Protein AF-A0A2W5G4U4-F1 (afdb_monomer_lite)

Foldseek 3Di:
DDPPVCVVCVVVVVVVVVVVVLVVCCVPPVVVVVVVVVVVVVVVVVVLVPVLVVVLVVLVVVVVPDPDPVVVVVVVVVVVVVVVVVVVVVVVVVVVVCVVPVDPDPPCVVVVVVVCCVVCVPPVVVVCLQQDDPDPVCLSPPVSVSNSND

Secondary structure (DSSP, 8-state):
--HHHHHHHHHHHHHHHHHHHHHHHHHH-HHHHHHHHHHHHHHHHHHHHHHHHHHHHHHHHHHHT---HHHHHHHHHHHHHHHHHHHHHHHHHHHHHHHHS-PPPPTTHHHHHHHHHHHS--HHHHHHHHH--SSGGGGGSGGGHHHHH-

pLDDT: mean 84.07, std 10.35, range [47.0, 96.69]

Structure (mmCIF, N/CA/C/O backbone):
data_AF-A0A2W5G4U4-F1
#
_entry.id   AF-A0A2W5G4U4-F1
#
loop_
_atom_site.group_PDB
_atom_site.id
_atom_site.type_symbol
_atom_site.label_atom_id
_atom_site.label_alt_id
_atom_site.label_comp_id
_atom_site.label_asym_id
_atom_site.label_entity_id
_atom_site.label_seq_id
_atom_site.pdbx_PDB_ins_code
_atom_site.Cartn_x
_atom_site.Cartn_y
_atom_site.Cartn_z
_atom_site.occupancy
_atom_site.B_iso_or_equiv
_atom_site.auth_seq_id
_atom_site.auth_comp_id
_atom_site.auth_asym_id
_atom_site.auth_atom_id
_atom_site.pdbx_PDB_model_num
ATOM 1 N N . MET A 1 1 ? 26.659 -25.559 7.942 1.00 47.00 1 MET A N 1
ATOM 2 C CA . MET A 1 1 ? 26.722 -24.117 8.266 1.00 47.00 1 MET A CA 1
ATOM 3 C C . MET A 1 1 ? 25.594 -23.406 7.508 1.00 47.00 1 MET A C 1
ATOM 5 O O . MET A 1 1 ? 25.577 -23.472 6.291 1.00 47.00 1 MET A O 1
ATOM 9 N N . ASN A 1 2 ? 24.611 -22.843 8.226 1.00 53.06 2 ASN A N 1
ATOM 10 C CA . ASN A 1 2 ? 23.598 -21.857 7.78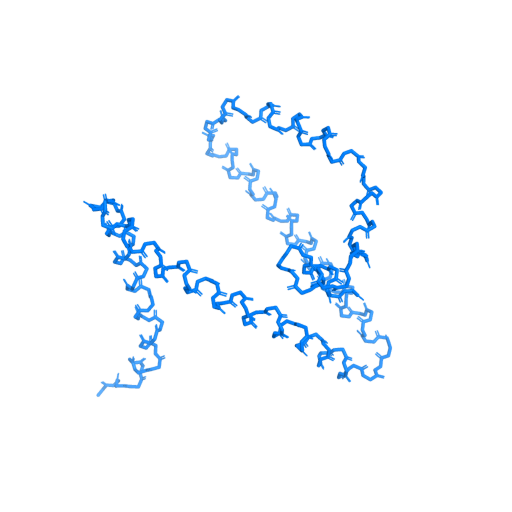6 1.00 53.06 2 ASN A CA 1
ATOM 11 C C . ASN A 1 2 ? 22.620 -22.135 6.612 1.00 53.06 2 ASN A C 1
ATOM 13 O O . ASN A 1 2 ? 22.330 -21.232 5.835 1.00 53.06 2 ASN A O 1
ATOM 17 N N . SER A 1 3 ? 21.958 -23.297 6.543 1.00 59.66 3 SER A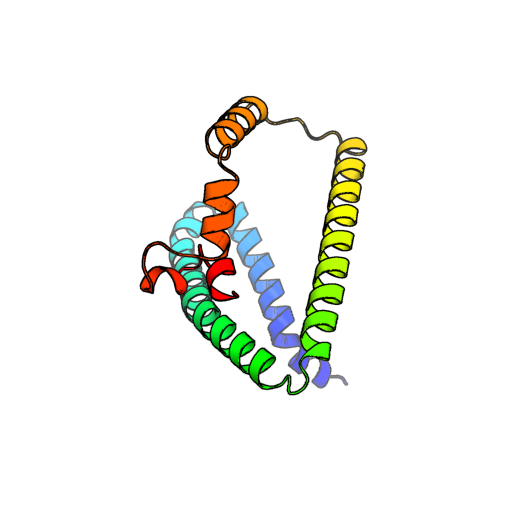 N 1
ATOM 18 C CA . SER A 1 3 ? 20.799 -23.479 5.633 1.00 59.66 3 SER A CA 1
ATOM 19 C C . SER A 1 3 ? 19.473 -22.875 6.147 1.00 59.66 3 SER A C 1
ATOM 21 O O . SER A 1 3 ? 18.465 -22.936 5.446 1.00 59.66 3 SER A O 1
ATOM 23 N N . SER A 1 4 ? 19.449 -22.319 7.366 1.00 63.22 4 SER A N 1
ATOM 24 C CA . SER A 1 4 ? 18.245 -21.733 7.989 1.00 63.22 4 SER A CA 1
ATOM 25 C C . SER A 1 4 ? 17.957 -20.308 7.493 1.00 63.22 4 SER A C 1
ATOM 27 O O . SER A 1 4 ? 16.834 -20.004 7.094 1.00 63.22 4 SER A O 1
ATOM 29 N N . PHE A 1 5 ? 18.991 -19.459 7.409 1.00 67.75 5 PHE A N 1
ATOM 30 C CA . PH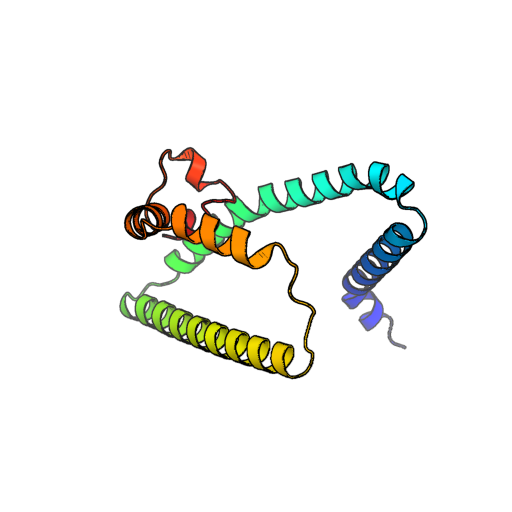E A 1 5 ? 18.862 -18.076 6.933 1.00 67.75 5 PHE A CA 1
ATOM 31 C C . PHE A 1 5 ? 18.353 -18.008 5.491 1.00 67.75 5 PHE A C 1
ATOM 33 O O . PHE A 1 5 ? 17.442 -17.247 5.182 1.00 67.75 5 PHE A O 1
ATOM 40 N N . TRP A 1 6 ? 18.889 -18.852 4.610 1.00 68.56 6 TRP A N 1
ATOM 41 C CA . TRP A 1 6 ? 18.523 -18.819 3.196 1.00 68.56 6 TRP A CA 1
ATOM 42 C C . TRP A 1 6 ? 17.075 -19.247 2.938 1.00 68.56 6 TRP A C 1
ATOM 44 O O . TRP A 1 6 ? 16.439 -18.704 2.046 1.00 68.56 6 TRP A O 1
ATOM 54 N N . LYS A 1 7 ? 16.516 -20.158 3.747 1.00 72.12 7 LYS A N 1
ATOM 55 C CA . LYS A 1 7 ? 15.115 -20.590 3.616 1.00 72.12 7 LYS A CA 1
ATOM 56 C C . LYS A 1 7 ? 14.119 -19.544 4.118 1.00 72.12 7 LYS A C 1
ATOM 58 O O . LYS A 1 7 ? 13.070 -19.388 3.508 1.00 72.12 7 LYS A O 1
ATOM 63 N N . ASN A 1 8 ? 14.447 -18.821 5.192 1.00 78.88 8 ASN A N 1
ATOM 64 C CA . ASN A 1 8 ? 13.551 -17.812 5.766 1.00 78.88 8 ASN A CA 1
ATOM 65 C C . ASN A 1 8 ? 13.428 -16.576 4.852 1.00 78.88 8 ASN A C 1
ATOM 67 O O . ASN A 1 8 ? 12.329 -16.117 4.558 1.00 78.88 8 ASN A O 1
ATOM 71 N N . TYR A 1 9 ? 14.550 -16.107 4.298 1.00 84.50 9 TYR A N 1
ATOM 72 C CA . TYR A 1 9 ? 14.576 -14.922 3.431 1.00 84.50 9 TYR A CA 1
ATOM 73 C C . TYR A 1 9 ? 14.420 -15.227 1.936 1.00 84.50 9 TYR A C 1
ATOM 75 O O . TYR A 1 9 ? 14.399 -14.293 1.135 1.00 84.50 9 TYR A O 1
ATOM 83 N N . SER A 1 10 ? 14.287 -16.503 1.548 1.00 84.50 10 SER A N 1
ATOM 84 C CA . SER A 1 10 ? 14.221 -16.925 0.140 1.00 84.50 10 SER A CA 1
ATOM 85 C C . SER A 1 10 ? 13.159 -16.152 -0.644 1.00 84.50 10 SER A C 1
ATOM 87 O O . SER A 1 10 ? 13.451 -15.629 -1.716 1.00 84.50 10 SER A O 1
ATOM 89 N N . ASN A 1 11 ? 11.965 -15.985 -0.070 1.00 88.50 11 ASN A N 1
ATOM 90 C CA . ASN A 1 11 ? 10.853 -15.294 -0.728 1.00 88.50 11 ASN A CA 1
ATOM 91 C C . ASN A 1 11 ? 11.147 -13.806 -0.977 1.00 88.50 11 ASN A C 1
ATOM 93 O O . ASN A 1 11 ? 10.862 -13.293 -2.055 1.00 88.50 11 ASN A O 1
ATOM 97 N N . ILE A 1 12 ? 11.749 -13.119 -0.001 1.00 91.50 12 ILE A N 1
ATOM 98 C CA . ILE A 1 12 ? 12.093 -11.694 -0.116 1.00 91.50 12 ILE A CA 1
ATOM 99 C C . ILE A 1 12 ? 13.209 -11.506 -1.148 1.00 91.50 12 ILE A C 1
ATOM 101 O O . ILE A 1 12 ? 13.131 -10.608 -1.983 1.00 91.50 12 ILE A O 1
ATOM 105 N N . ILE A 1 13 ? 14.222 -12.380 -1.129 1.00 90.75 13 ILE A N 1
ATOM 106 C CA . ILE A 1 13 ? 15.326 -12.348 -2.097 1.00 90.75 13 ILE A CA 1
ATOM 107 C C . ILE A 1 13 ? 14.814 -12.587 -3.525 1.00 90.75 13 ILE A C 1
ATOM 109 O O . ILE A 1 13 ? 15.221 -11.878 -4.443 1.00 90.75 13 ILE A O 1
ATOM 113 N N . LEU A 1 14 ? 13.891 -13.538 -3.709 1.00 91.56 14 LEU A N 1
ATOM 114 C CA . LEU A 1 14 ? 13.280 -13.842 -5.005 1.00 91.56 14 LEU A CA 1
ATOM 115 C C . LEU A 1 14 ? 12.443 -12.671 -5.521 1.00 91.56 14 LEU A C 1
ATOM 117 O O . LEU A 1 14 ? 12.527 -12.342 -6.701 1.00 91.56 14 LEU A O 1
ATOM 121 N N . LEU A 1 15 ? 11.683 -12.014 -4.641 1.00 93.38 15 LEU A N 1
ATOM 122 C CA . LEU A 1 15 ? 10.910 -10.823 -4.987 1.00 93.38 15 LEU A CA 1
ATOM 123 C C . LEU A 1 15 ? 11.834 -9.695 -5.449 1.00 93.38 15 LEU A C 1
ATOM 125 O O . LEU A 1 15 ? 11.603 -9.102 -6.501 1.00 93.38 15 LEU A O 1
ATOM 129 N N . LEU A 1 16 ? 12.910 -9.431 -4.705 1.00 94.19 16 LEU A N 1
ATOM 130 C CA . LEU A 1 16 ? 13.855 -8.369 -5.039 1.00 94.19 16 LEU A CA 1
ATOM 131 C C . LEU A 1 16 ? 14.568 -8.637 -6.373 1.00 94.19 16 LEU A C 1
ATOM 133 O O . LEU A 1 16 ? 14.703 -7.734 -7.196 1.00 94.19 16 LEU A O 1
ATOM 137 N N . ILE A 1 17 ? 14.956 -9.892 -6.616 1.00 94.56 17 ILE A N 1
ATOM 138 C CA . ILE A 1 17 ? 15.503 -10.344 -7.901 1.00 94.56 17 ILE A CA 1
ATOM 139 C C . ILE A 1 17 ? 14.477 -10.172 -9.026 1.00 94.56 17 ILE A C 1
ATOM 141 O O . ILE A 1 17 ? 14.834 -9.693 -10.100 1.00 94.56 17 ILE A O 1
ATOM 145 N N . GLY A 1 18 ? 13.205 -10.497 -8.784 1.00 91.94 18 GLY A N 1
ATOM 146 C CA . GLY A 1 18 ? 12.120 -10.297 -9.745 1.00 91.94 18 GLY A CA 1
ATOM 147 C C . GLY A 1 18 ? 11.923 -8.827 -10.120 1.00 91.94 18 GLY A C 1
ATOM 148 O O . GLY A 1 18 ? 11.832 -8.513 -11.304 1.00 91.94 18 GLY A O 1
ATOM 149 N N . ILE A 1 19 ? 11.938 -7.918 -9.137 1.00 94.31 19 ILE A N 1
ATOM 150 C CA . ILE A 1 19 ? 11.882 -6.464 -9.379 1.00 94.31 19 ILE A CA 1
ATOM 151 C C . ILE A 1 19 ? 13.087 -6.016 -10.206 1.00 94.31 19 ILE A C 1
ATOM 153 O O . ILE A 1 19 ? 12.934 -5.264 -11.168 1.00 94.31 19 ILE A O 1
ATOM 157 N N . PHE A 1 20 ? 14.284 -6.484 -9.851 1.00 95.38 20 PHE A N 1
ATOM 158 C CA . PHE A 1 20 ? 15.511 -6.094 -10.535 1.00 95.38 20 PHE A CA 1
ATOM 159 C C . PHE A 1 20 ? 15.522 -6.551 -11.998 1.00 95.38 20 PHE A C 1
ATOM 161 O O . PHE A 1 20 ? 15.767 -5.747 -12.894 1.00 95.38 20 PHE A O 1
ATOM 168 N N . ILE A 1 21 ? 15.185 -7.818 -12.251 1.00 93.31 21 ILE A N 1
ATOM 169 C CA . ILE A 1 21 ? 15.090 -8.378 -13.605 1.00 93.31 21 ILE A CA 1
ATOM 170 C C . ILE A 1 21 ? 13.976 -7.687 -14.395 1.00 93.31 21 ILE A C 1
ATOM 172 O O . ILE A 1 21 ? 14.202 -7.308 -15.541 1.00 93.31 21 ILE A O 1
ATOM 176 N N . GLY A 1 22 ? 12.800 -7.474 -13.796 1.00 90.44 22 GLY A N 1
ATOM 177 C CA . GLY A 1 22 ? 11.684 -6.779 -14.445 1.00 90.44 22 GLY A CA 1
ATOM 178 C C . GLY A 1 22 ? 12.044 -5.350 -14.859 1.00 90.44 22 GLY A C 1
ATOM 179 O O . GLY A 1 22 ? 11.740 -4.941 -15.977 1.00 90.44 22 GLY A O 1
ATOM 180 N N . SER A 1 23 ? 12.763 -4.623 -14.001 1.00 91.69 23 SER A N 1
ATOM 181 C CA . SER A 1 23 ? 13.289 -3.288 -14.310 1.00 91.69 23 SER A CA 1
ATOM 182 C C . SER A 1 23 ? 14.308 -3.321 -15.455 1.00 91.69 23 SER A C 1
ATOM 184 O O . SER A 1 23 ? 14.220 -2.528 -16.392 1.00 91.69 23 SER A O 1
ATOM 186 N N . LEU A 1 24 ? 15.229 -4.292 -15.440 1.00 93.12 24 LEU A N 1
ATOM 187 C CA . LEU A 1 24 ? 16.244 -4.456 -16.482 1.00 93.12 24 LEU A CA 1
ATOM 188 C C . LEU A 1 24 ? 15.605 -4.763 -17.848 1.00 93.12 24 LEU A C 1
ATOM 190 O O . LEU A 1 24 ? 15.929 -4.121 -18.845 1.00 93.12 24 LEU A O 1
ATOM 194 N N . VAL A 1 25 ? 14.644 -5.690 -17.889 1.00 90.44 25 VAL A N 1
ATOM 195 C CA . VAL A 1 25 ? 13.865 -6.010 -19.099 1.00 90.44 25 VAL A CA 1
ATOM 196 C C . VAL A 1 25 ? 13.098 -4.781 -19.595 1.00 90.44 25 VAL A C 1
ATOM 198 O O . VAL A 1 25 ? 13.060 -4.541 -20.800 1.00 90.44 25 VAL A O 1
ATOM 201 N N . GLY A 1 26 ? 12.564 -3.967 -18.678 1.00 89.81 26 GLY A N 1
ATOM 202 C CA . GLY A 1 26 ? 11.894 -2.708 -18.998 1.00 89.81 26 GLY A CA 1
ATOM 203 C C . GLY A 1 26 ? 12.754 -1.716 -19.782 1.00 89.81 26 GLY A C 1
ATOM 204 O O . GLY A 1 26 ? 12.242 -1.021 -20.656 1.00 89.81 26 GLY A O 1
ATOM 205 N N . ILE A 1 27 ? 14.059 -1.678 -19.502 1.00 90.81 27 ILE A N 1
ATOM 206 C CA . ILE A 1 27 ? 15.013 -0.770 -20.154 1.00 90.81 27 ILE A CA 1
ATOM 207 C C . ILE A 1 27 ? 15.502 -1.336 -21.492 1.00 90.81 27 ILE A C 1
ATOM 209 O O . ILE A 1 27 ? 15.570 -0.607 -22.478 1.00 90.81 27 ILE A O 1
ATOM 213 N N . PHE A 1 28 ? 15.865 -2.621 -21.536 1.00 89.56 28 PHE A N 1
ATOM 214 C CA . PHE A 1 28 ? 16.521 -3.209 -22.712 1.00 89.56 28 PHE A CA 1
ATOM 215 C C . PHE A 1 28 ? 15.553 -3.738 -23.780 1.00 89.56 28 PHE A C 1
ATOM 217 O O . PHE A 1 28 ? 15.954 -3.864 -24.934 1.00 89.56 28 PHE A O 1
ATOM 224 N N . ALA A 1 29 ? 14.306 -4.059 -23.425 1.00 86.62 29 ALA A N 1
ATOM 225 C CA . ALA A 1 29 ? 13.329 -4.654 -24.340 1.00 86.62 29 ALA A CA 1
ATOM 226 C C . ALA A 1 29 ? 11.903 -4.111 -24.099 1.00 86.62 29 ALA A C 1
ATOM 228 O O . ALA A 1 29 ? 11.024 -4.861 -23.661 1.00 86.62 29 ALA A O 1
ATOM 229 N N . PRO A 1 30 ? 11.636 -2.825 -24.404 1.00 83.56 30 PRO A N 1
ATOM 230 C CA . PRO A 1 30 ? 10.341 -2.189 -24.145 1.00 83.56 30 PRO A CA 1
ATOM 231 C C . PRO A 1 30 ? 9.174 -2.860 -24.888 1.00 83.56 30 PRO A C 1
ATOM 233 O O . PRO A 1 30 ? 8.081 -2.965 -24.336 1.00 83.56 30 PRO A O 1
ATOM 236 N N . ASP A 1 31 ? 9.404 -3.402 -26.086 1.00 86.31 31 ASP A N 1
ATOM 237 C CA . ASP A 1 31 ? 8.367 -4.109 -26.852 1.00 86.31 31 ASP A CA 1
ATOM 238 C C . ASP A 1 31 ? 7.904 -5.398 -26.153 1.00 86.31 31 ASP A C 1
ATOM 240 O O . ASP A 1 31 ? 6.733 -5.774 -26.217 1.00 86.31 31 ASP A O 1
ATOM 244 N N . PHE A 1 32 ? 8.806 -6.065 -25.423 1.00 83.62 32 PHE A N 1
ATOM 245 C CA . PHE A 1 32 ? 8.471 -7.256 -24.641 1.00 83.62 32 PHE A CA 1
ATOM 246 C C . PHE A 1 32 ? 7.631 -6.907 -23.402 1.00 83.62 32 PHE A C 1
ATOM 248 O O . PHE A 1 32 ? 6.793 -7.699 -22.967 1.00 83.62 32 PHE A O 1
ATOM 255 N N . VAL A 1 33 ? 7.786 -5.691 -22.866 1.00 85.06 33 VAL A N 1
ATOM 256 C CA . VAL A 1 33 ? 7.005 -5.195 -21.722 1.00 85.06 33 VAL A CA 1
ATOM 257 C C . VAL A 1 33 ? 5.526 -5.104 -22.065 1.00 85.06 33 VA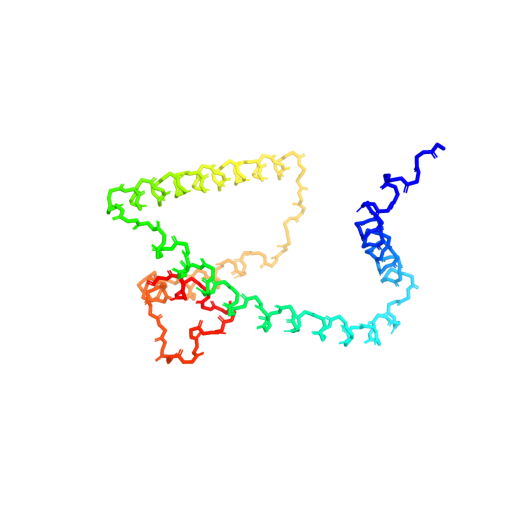L A C 1
ATOM 259 O O . VAL A 1 33 ? 4.695 -5.392 -21.210 1.00 85.06 33 VAL A O 1
ATOM 262 N N . THR A 1 34 ? 5.158 -4.760 -23.301 1.00 86.38 34 THR A N 1
ATOM 263 C CA . THR A 1 34 ? 3.744 -4.683 -23.700 1.00 86.38 34 THR A CA 1
ATOM 264 C C . THR A 1 34 ? 3.042 -6.037 -23.580 1.00 86.38 34 THR A C 1
ATOM 266 O O . THR A 1 34 ? 1.895 -6.091 -23.138 1.00 86.38 34 THR A O 1
ATOM 269 N N . TYR A 1 35 ? 3.745 -7.133 -23.878 1.00 88.31 35 TYR A N 1
ATOM 270 C CA . TYR A 1 35 ? 3.232 -8.495 -23.696 1.00 88.31 35 TYR A CA 1
ATOM 271 C C . TYR A 1 35 ? 3.228 -8.943 -22.231 1.00 88.31 35 TYR A C 1
ATOM 273 O O . TYR A 1 35 ? 2.390 -9.753 -21.838 1.00 88.31 35 TYR A O 1
ATOM 281 N N . LEU A 1 36 ? 4.132 -8.405 -21.409 1.00 88.12 36 LEU A N 1
ATOM 282 C CA . LEU A 1 36 ? 4.221 -8.701 -19.976 1.00 88.12 36 LEU A CA 1
ATOM 283 C C . LEU A 1 36 ? 3.300 -7.817 -19.115 1.00 88.12 36 LEU A C 1
ATOM 285 O O . LEU A 1 36 ? 2.962 -8.159 -17.987 1.00 88.12 36 LEU A O 1
ATOM 289 N N . LYS A 1 37 ? 2.837 -6.684 -19.637 1.00 88.69 37 LYS A N 1
ATOM 290 C CA . LYS A 1 37 ? 1.884 -5.806 -18.959 1.00 88.69 37 LYS A CA 1
ATOM 291 C C . LYS A 1 37 ? 0.595 -6.523 -18.518 1.00 88.69 37 LYS A C 1
ATOM 293 O O . LYS A 1 37 ? 0.257 -6.385 -17.344 1.00 88.69 37 LYS A O 1
ATOM 298 N N . PRO A 1 38 ? -0.101 -7.324 -19.356 1.00 92.38 38 PRO A N 1
ATOM 299 C CA . PRO A 1 38 ? -1.343 -7.976 -18.937 1.00 92.38 38 PRO A CA 1
ATOM 300 C C . PRO A 1 38 ? -1.173 -8.910 -17.732 1.00 92.38 38 PRO A C 1
ATOM 302 O O . PRO A 1 38 ? -2.083 -8.990 -16.911 1.00 92.38 38 PRO A O 1
ATOM 305 N N . ILE A 1 39 ? -0.023 -9.579 -17.564 1.00 94.06 39 ILE A N 1
ATOM 306 C CA . ILE A 1 39 ? 0.209 -10.406 -16.366 1.00 94.06 39 ILE A CA 1
ATOM 307 C C . ILE A 1 39 ? 0.365 -9.539 -15.107 1.00 94.06 39 ILE A C 1
ATOM 309 O O . ILE A 1 39 ? -0.161 -9.889 -14.049 1.00 94.06 39 ILE A O 1
ATOM 313 N N . GLY A 1 40 ? 1.006 -8.374 -15.233 1.00 92.12 40 GLY A N 1
ATOM 314 C CA . GLY A 1 40 ? 1.079 -7.377 -14.163 1.00 92.12 40 GLY A CA 1
ATOM 315 C C . GLY A 1 40 ? -0.291 -6.796 -13.814 1.00 92.12 40 GLY A C 1
ATOM 316 O O . GLY A 1 40 ? -0.645 -6.721 -12.639 1.00 92.12 40 GLY A O 1
ATOM 317 N N . ASP A 1 41 ? -1.097 -6.461 -14.822 1.00 94.56 41 ASP A N 1
ATOM 318 C CA . ASP A 1 41 ? -2.445 -5.921 -14.629 1.00 94.56 41 ASP A CA 1
ATOM 319 C C . ASP A 1 41 ? -3.364 -6.940 -13.932 1.00 94.56 41 ASP A C 1
ATOM 321 O O . ASP A 1 41 ? -4.103 -6.581 -13.014 1.00 94.56 41 ASP A O 1
ATOM 325 N N . ILE A 1 42 ? -3.287 -8.228 -14.298 1.00 96.00 42 ILE A N 1
ATOM 326 C CA . ILE A 1 42 ? -4.009 -9.307 -13.601 1.00 96.00 42 ILE A CA 1
ATOM 327 C C . ILE A 1 42 ? -3.563 -9.391 -12.140 1.00 96.00 42 ILE A C 1
ATOM 329 O O . ILE A 1 42 ? -4.411 -9.429 -11.249 1.00 96.00 42 ILE A O 1
ATOM 333 N N . PHE A 1 43 ? -2.253 -9.383 -11.878 1.00 94.44 43 PHE A N 1
ATOM 334 C CA . PHE A 1 43 ? -1.721 -9.427 -10.517 1.00 94.44 43 PHE A CA 1
ATOM 335 C C . PHE A 1 43 ? -2.227 -8.255 -9.665 1.00 94.44 43 PHE A C 1
ATOM 337 O O . PHE A 1 43 ? -2.735 -8.473 -8.564 1.00 94.44 43 PHE A O 1
ATOM 344 N N . LEU A 1 44 ? -2.162 -7.024 -10.184 1.00 93.12 44 LEU A N 1
ATOM 345 C CA . LEU A 1 44 ? -2.671 -5.847 -9.477 1.00 93.12 44 LEU A CA 1
ATOM 346 C C . LEU A 1 44 ? -4.183 -5.924 -9.256 1.00 93.12 44 LEU A C 1
ATOM 348 O O . LEU A 1 44 ? -4.659 -5.621 -8.165 1.00 93.12 44 LEU A O 1
ATOM 352 N N . ASN A 1 45 ? -4.952 -6.379 -10.244 1.00 92.81 45 ASN A N 1
ATOM 353 C CA . ASN A 1 45 ? -6.394 -6.543 -10.082 1.00 92.81 45 ASN A CA 1
ATOM 354 C C . ASN A 1 45 ? -6.742 -7.580 -9.005 1.00 92.81 45 ASN A C 1
ATOM 356 O O . ASN A 1 45 ? -7.628 -7.323 -8.193 1.00 92.81 45 ASN A O 1
ATOM 360 N N . LEU A 1 46 ? -6.020 -8.702 -8.933 1.00 94.88 46 LEU A N 1
ATOM 361 C CA . LEU A 1 46 ? -6.200 -9.710 -7.881 1.00 94.88 46 LEU A CA 1
ATOM 362 C C . LEU A 1 46 ? -5.832 -9.175 -6.491 1.00 94.88 46 LEU A C 1
ATOM 364 O O . LEU A 1 46 ? -6.569 -9.407 -5.527 1.00 94.88 46 LEU A O 1
ATOM 368 N N . LEU A 1 47 ? -4.733 -8.416 -6.392 1.00 92.88 47 LEU A N 1
ATOM 369 C CA . LEU A 1 47 ? -4.336 -7.709 -5.171 1.00 92.88 47 LEU A CA 1
ATOM 370 C C . LEU A 1 47 ? -5.504 -6.836 -4.692 1.00 92.88 47 LEU A C 1
ATOM 372 O O . LEU A 1 47 ? -5.958 -6.933 -3.553 1.00 92.88 47 LEU A O 1
ATOM 376 N N . PHE A 1 48 ? -6.040 -6.021 -5.592 1.00 88.31 48 PHE A N 1
ATOM 377 C CA . PHE A 1 48 ? -7.094 -5.075 -5.277 1.00 88.31 48 PHE A CA 1
ATOM 378 C C . PHE A 1 48 ? -8.427 -5.721 -4.896 1.00 88.31 48 PHE A C 1
ATOM 380 O O . PHE A 1 48 ? -9.077 -5.237 -3.973 1.00 88.31 48 PHE A O 1
ATOM 387 N N . VAL A 1 49 ? -8.824 -6.812 -5.555 1.00 91.06 49 VAL A N 1
ATOM 388 C CA . VAL A 1 49 ? -10.018 -7.588 -5.174 1.00 91.06 49 VAL A CA 1
ATOM 389 C C . VAL A 1 49 ? -9.875 -8.161 -3.761 1.00 91.06 49 VAL A C 1
ATOM 391 O O . VAL A 1 49 ? -10.859 -8.255 -3.035 1.00 91.06 49 VAL A O 1
ATOM 394 N N . THR A 1 50 ? -8.651 -8.497 -3.347 1.00 92.06 50 THR A N 1
ATOM 395 C CA . THR A 1 50 ? -8.372 -9.062 -2.019 1.00 92.06 50 THR A CA 1
ATOM 396 C C . THR A 1 50 ? -8.273 -7.990 -0.932 1.00 92.06 50 THR A C 1
ATOM 398 O O . THR A 1 50 ? -8.754 -8.192 0.181 1.00 92.06 50 THR A O 1
ATOM 401 N N . VAL A 1 51 ? -7.660 -6.840 -1.231 1.00 90.88 51 VAL A N 1
ATOM 402 C CA . VAL A 1 51 ? -7.404 -5.788 -0.233 1.00 90.88 51 VAL A CA 1
ATOM 403 C C . VAL A 1 51 ? -8.684 -5.154 0.283 1.00 90.88 51 VAL A C 1
ATOM 405 O O . VAL A 1 51 ? -8.787 -4.936 1.484 1.00 90.88 51 VAL A O 1
ATOM 408 N N . ILE A 1 52 ? -9.663 -4.876 -0.580 1.00 86.94 52 ILE A N 1
ATOM 409 C CA . ILE A 1 52 ? -10.850 -4.112 -0.167 1.00 86.94 52 ILE A CA 1
ATOM 410 C C . ILE A 1 52 ? -11.661 -4.861 0.912 1.00 86.94 52 ILE A C 1
ATOM 412 O O . ILE A 1 52 ? -11.899 -4.275 1.971 1.00 86.94 52 ILE A O 1
ATOM 416 N N . PRO A 1 53 ? -12.028 -6.152 0.738 1.00 88.19 53 PRO A N 1
ATOM 417 C CA . PRO A 1 53 ? -12.708 -6.903 1.795 1.00 88.19 53 PRO A CA 1
ATOM 418 C C . PRO A 1 53 ? -11.826 -7.105 3.030 1.00 88.19 53 PRO A C 1
ATOM 420 O O . PRO A 1 53 ? -12.312 -7.008 4.153 1.00 88.19 53 PRO A O 1
ATOM 423 N N . LEU A 1 54 ? -10.525 -7.359 2.835 1.00 92.38 54 LEU A N 1
ATOM 424 C CA . LEU A 1 54 ? -9.582 -7.566 3.935 1.00 92.38 54 LEU A CA 1
ATOM 425 C C . LEU A 1 54 ? -9.498 -6.339 4.845 1.00 92.38 54 LEU A C 1
ATOM 427 O O . LEU A 1 54 ? -9.518 -6.493 6.063 1.00 92.38 54 LEU A O 1
ATOM 431 N N . VAL A 1 55 ? -9.447 -5.136 4.270 1.00 90.25 55 VAL A N 1
ATOM 432 C CA . VAL A 1 55 ? -9.434 -3.874 5.020 1.00 90.25 55 VAL A CA 1
ATOM 433 C C . VAL A 1 55 ? -10.725 -3.721 5.822 1.00 90.25 55 VAL A C 1
ATOM 435 O O . VAL A 1 55 ? -10.648 -3.508 7.029 1.00 90.25 55 VAL A O 1
ATOM 438 N N . PHE A 1 56 ? -11.891 -3.925 5.199 1.00 88.75 56 PHE A N 1
ATOM 439 C CA . PHE A 1 56 ? -13.185 -3.864 5.889 1.00 88.75 56 PHE A CA 1
ATOM 440 C C . PHE A 1 56 ? -13.242 -4.810 7.100 1.00 88.75 56 PHE A C 1
ATOM 442 O O . PHE A 1 56 ? -13.500 -4.371 8.222 1.00 88.75 56 PHE A O 1
ATOM 449 N N . PHE A 1 57 ? -12.933 -6.097 6.908 1.00 91.38 57 PHE A N 1
ATOM 450 C CA . PHE A 1 57 ? -12.950 -7.072 8.004 1.00 91.38 57 PHE A CA 1
ATOM 451 C C . PHE A 1 57 ? -11.903 -6.769 9.080 1.00 91.38 57 PHE A C 1
ATOM 453 O O . PHE A 1 57 ? -12.191 -6.933 10.266 1.00 91.38 57 PHE A O 1
ATOM 460 N N . ALA A 1 58 ? -10.711 -6.301 8.698 1.00 91.25 58 ALA A N 1
ATOM 461 C CA . ALA A 1 58 ? -9.667 -5.927 9.647 1.00 91.25 58 ALA A CA 1
ATOM 462 C C . ALA A 1 58 ? -10.112 -4.774 10.556 1.00 91.25 58 ALA A C 1
ATOM 464 O O . ALA A 1 58 ? -9.870 -4.824 11.760 1.00 91.25 58 ALA A O 1
ATOM 465 N N . ILE A 1 59 ? -10.801 -3.770 10.011 1.00 88.75 59 ILE A N 1
ATOM 466 C CA . ILE A 1 59 ? -11.300 -2.623 10.781 1.00 88.75 59 ILE A CA 1
ATOM 467 C C . ILE A 1 59 ? -12.447 -3.037 11.691 1.00 88.75 59 ILE A C 1
ATOM 469 O O . ILE A 1 59 ? -12.403 -2.733 12.879 1.00 88.75 59 ILE A O 1
ATOM 473 N N . VAL A 1 60 ? -1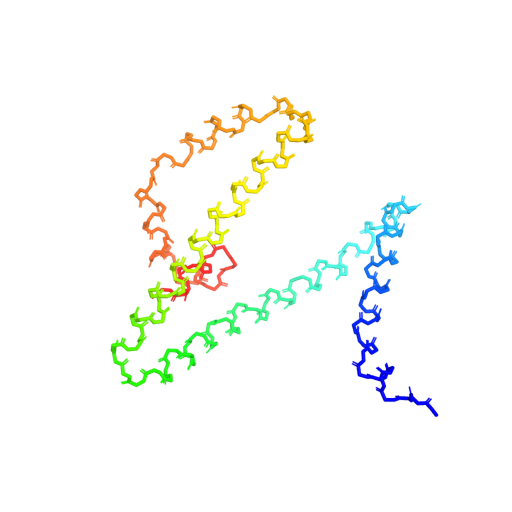3.436 -3.775 11.173 1.00 89.38 60 VAL A N 1
ATOM 474 C CA . VAL A 1 60 ? -14.546 -4.293 11.991 1.00 89.38 60 VAL A CA 1
ATOM 475 C C . VAL A 1 60 ? -14.000 -5.133 13.146 1.00 89.38 60 VAL A C 1
ATOM 477 O O . VAL A 1 60 ? -14.410 -4.942 14.288 1.00 89.38 60 VAL A O 1
ATOM 480 N N . SER A 1 61 ? -13.021 -6.004 12.881 1.00 89.81 61 SER A N 1
ATOM 481 C CA . SER A 1 61 ? -12.346 -6.789 13.919 1.00 89.81 61 SER A CA 1
ATOM 482 C C . SER A 1 61 ? -11.571 -5.918 14.908 1.00 89.81 61 SER A C 1
ATOM 484 O O . SER A 1 61 ? -11.586 -6.208 16.103 1.00 89.81 61 SER A O 1
ATOM 486 N N . ALA A 1 62 ? -10.884 -4.874 14.440 1.00 87.00 62 ALA A N 1
ATOM 487 C CA . ALA A 1 62 ? -10.121 -3.971 15.296 1.00 87.00 62 ALA A CA 1
ATOM 488 C C . ALA A 1 62 ? -11.036 -3.151 16.215 1.00 87.00 62 ALA A C 1
ATOM 490 O O . ALA A 1 62 ? -10.754 -3.031 17.403 1.00 87.00 62 ALA A O 1
ATOM 491 N N . ILE A 1 63 ? -12.148 -2.632 15.688 1.00 84.94 63 ILE A N 1
ATOM 492 C CA . ILE A 1 63 ? -13.132 -1.852 16.448 1.00 84.94 63 ILE A CA 1
ATOM 493 C C . ILE A 1 63 ? -13.899 -2.758 17.415 1.00 84.94 63 ILE A C 1
ATOM 495 O O . ILE A 1 63 ? -14.084 -2.391 18.573 1.00 84.94 63 ILE A O 1
ATOM 499 N N . SER A 1 64 ? -14.285 -3.964 16.984 1.00 86.25 64 SER A N 1
ATOM 500 C CA . SER A 1 64 ? -14.994 -4.937 17.828 1.00 86.25 64 SER A CA 1
ATOM 501 C C . SER A 1 64 ? -14.192 -5.374 19.058 1.00 86.25 64 SER A C 1
ATOM 503 O O . SER A 1 64 ? -14.795 -5.824 20.028 1.00 86.25 64 SER A O 1
ATOM 505 N N . GLY A 1 65 ? -12.859 -5.279 19.029 1.00 82.56 65 GLY A N 1
ATOM 506 C CA . GLY A 1 65 ? -11.994 -5.619 20.163 1.00 82.56 65 GLY A CA 1
ATOM 507 C C . GLY A 1 65 ? -11.841 -4.508 21.208 1.00 82.56 65 GLY A C 1
ATOM 508 O O . GLY A 1 65 ? -11.202 -4.729 22.236 1.00 82.56 65 GLY A O 1
ATOM 509 N N . ILE A 1 66 ? -12.384 -3.309 20.968 1.00 82.94 66 ILE A N 1
ATOM 510 C CA . ILE A 1 66 ? -12.227 -2.156 21.862 1.00 82.94 66 ILE A CA 1
ATOM 511 C C . ILE A 1 66 ? -13.450 -2.064 22.781 1.00 82.94 66 ILE A C 1
ATOM 513 O O . ILE A 1 66 ? -14.445 -1.419 22.468 1.00 82.94 66 ILE A O 1
ATOM 517 N N . GLU A 1 67 ? -13.372 -2.702 23.951 1.00 71.44 67 GLU A N 1
ATOM 518 C CA . GLU A 1 67 ? -14.477 -2.749 24.926 1.00 71.44 67 GLU A CA 1
ATOM 519 C C . GLU A 1 67 ? -14.710 -1.417 25.670 1.00 71.44 67 GLU A C 1
ATOM 521 O O . GLU A 1 67 ? -15.784 -1.189 26.228 1.00 71.44 67 GLU A O 1
ATOM 526 N N . GLN A 1 68 ? -13.722 -0.513 25.697 1.00 75.44 68 GLN A N 1
ATOM 527 C CA . GLN A 1 68 ? -13.772 0.707 26.507 1.00 75.44 68 GLN A CA 1
ATOM 528 C C . GLN A 1 68 ? -13.787 1.977 25.643 1.00 75.44 68 GLN A C 1
ATOM 530 O O . GLN A 1 68 ? -12.804 2.311 24.979 1.00 75.44 68 GLN A O 1
ATOM 535 N N . GLN A 1 69 ? -14.887 2.734 25.715 1.00 66.00 69 GLN A N 1
ATOM 536 C CA . GLN A 1 69 ? -15.161 3.914 24.874 1.00 66.00 69 GLN A CA 1
ATOM 537 C C . GLN A 1 69 ? -14.056 4.994 24.926 1.00 66.00 69 GLN A C 1
ATOM 539 O O . GLN A 1 69 ? -13.754 5.621 23.912 1.00 66.00 69 GLN A O 1
ATOM 544 N N . ASN A 1 70 ? -13.373 5.166 26.066 1.00 73.50 70 ASN A N 1
ATOM 545 C CA . ASN A 1 70 ? -12.284 6.145 26.202 1.00 73.50 70 ASN A CA 1
ATOM 546 C C . ASN A 1 70 ? -10.964 5.720 25.534 1.00 73.50 70 ASN A C 1
ATOM 548 O O . ASN A 1 70 ? -10.107 6.570 25.280 1.00 73.50 70 ASN A O 1
ATOM 552 N N . GLN A 1 71 ? -10.764 4.429 25.257 1.00 78.25 71 GLN A N 1
ATOM 553 C CA . GLN A 1 71 ? -9.534 3.951 24.620 1.00 78.25 71 GLN A CA 1
ATOM 554 C C . GLN A 1 71 ? -9.542 4.231 23.116 1.00 78.25 71 GLN A C 1
ATOM 556 O O . GLN A 1 71 ? -8.520 4.654 22.576 1.00 78.25 71 GLN A O 1
ATOM 561 N N . LEU A 1 72 ? -10.704 4.105 22.465 1.00 81.44 72 LEU A N 1
ATOM 562 C CA . LEU A 1 72 ? -10.866 4.379 21.035 1.00 81.44 72 LEU A CA 1
ATOM 563 C C . LEU A 1 72 ? -10.456 5.818 20.688 1.00 81.44 72 LEU A C 1
ATOM 565 O O . LEU A 1 72 ? -9.611 6.031 19.820 1.00 81.44 72 LEU A O 1
ATOM 569 N N . GLY A 1 73 ? -10.979 6.803 21.426 1.00 82.19 73 GLY A N 1
ATOM 570 C CA . GLY A 1 73 ? -10.650 8.215 21.208 1.00 82.19 73 GLY A CA 1
ATOM 571 C C . GLY A 1 73 ? -9.164 8.530 21.413 1.00 82.19 73 GLY A C 1
ATOM 572 O O . GLY A 1 73 ? -8.585 9.306 20.655 1.00 82.19 73 GLY A O 1
ATOM 573 N N . LYS A 1 74 ? -8.506 7.885 22.387 1.00 87.06 74 LYS A N 1
ATOM 574 C CA . LYS A 1 74 ? -7.065 8.059 22.631 1.00 87.06 74 LYS A CA 1
ATOM 575 C C . LYS A 1 74 ? -6.214 7.458 21.512 1.00 87.06 74 LYS A C 1
ATOM 577 O O . LYS A 1 74 ? -5.214 8.066 21.127 1.00 87.06 74 LYS A O 1
ATOM 582 N N . ILE A 1 75 ? -6.600 6.293 20.992 1.00 87.44 75 ILE A N 1
ATOM 583 C CA . ILE A 1 75 ? -5.921 5.640 19.866 1.00 87.44 75 ILE A CA 1
ATOM 584 C C . ILE A 1 75 ? -6.057 6.506 18.614 1.00 87.44 75 ILE A C 1
ATOM 586 O O . ILE A 1 75 ? -5.041 6.860 18.022 1.00 87.44 75 ILE A O 1
ATOM 590 N N . ILE A 1 76 ? -7.281 6.923 18.270 1.00 86.81 76 ILE A N 1
ATOM 591 C CA . ILE A 1 76 ? -7.542 7.794 17.115 1.00 86.81 76 ILE A CA 1
ATOM 592 C C . ILE A 1 76 ? -6.783 9.118 17.258 1.00 86.81 76 ILE A C 1
ATOM 594 O O . ILE A 1 76 ? -6.105 9.534 16.324 1.00 86.81 76 ILE A O 1
ATOM 598 N N . GLY A 1 77 ? -6.821 9.752 18.434 1.00 89.50 77 GLY A N 1
ATOM 599 C CA . GLY A 1 77 ? -6.106 11.005 18.687 1.00 89.50 77 GLY A CA 1
ATOM 600 C C . GLY A 1 77 ? -4.585 10.868 18.562 1.00 89.50 77 GLY A C 1
ATOM 601 O O . GLY A 1 77 ? -3.936 11.702 17.933 1.00 89.50 77 GLY A O 1
ATOM 602 N N . THR A 1 78 ? -4.010 9.790 19.103 1.00 92.12 78 THR A N 1
ATOM 603 C CA . THR A 1 78 ? -2.562 9.521 19.014 1.00 92.12 78 THR A CA 1
ATOM 604 C C . THR A 1 78 ? -2.144 9.190 17.582 1.00 92.12 78 THR A C 1
ATOM 606 O O . THR A 1 78 ? -1.109 9.664 17.111 1.00 92.12 78 THR A O 1
ATOM 609 N N . MET A 1 79 ? -2.957 8.414 16.865 1.00 91.12 79 MET A N 1
ATOM 610 C CA . MET A 1 79 ? -2.747 8.090 15.456 1.00 91.12 79 MET A CA 1
ATOM 611 C C . MET A 1 79 ? -2.788 9.361 14.605 1.00 91.12 79 MET A C 1
ATOM 613 O O . MET A 1 79 ? -1.827 9.638 13.892 1.00 91.12 79 MET A O 1
ATOM 617 N N . ALA A 1 80 ? -3.837 10.176 14.738 1.00 92.44 80 ALA A N 1
ATOM 618 C CA . ALA A 1 80 ? -3.990 11.431 14.005 1.00 92.44 80 ALA A CA 1
ATOM 619 C C . ALA A 1 80 ? -2.814 12.386 14.247 1.00 92.44 80 ALA A C 1
ATOM 621 O O . ALA A 1 80 ? -2.259 12.926 13.291 1.00 92.44 80 ALA A O 1
ATOM 622 N N . LEU A 1 81 ? -2.381 12.539 15.504 1.00 95.69 81 LEU A N 1
ATOM 623 C CA . LEU A 1 81 ? -1.219 13.360 15.842 1.00 95.69 81 LEU A CA 1
ATOM 624 C C . LEU A 1 81 ? 0.056 12.833 15.171 1.00 95.69 81 LEU A C 1
ATOM 626 O O . LEU A 1 81 ? 0.795 13.606 14.566 1.00 95.69 81 LEU A O 1
ATOM 630 N N . THR A 1 82 ? 0.285 11.519 15.231 1.00 95.25 82 THR A N 1
ATOM 631 C CA . THR A 1 82 ? 1.471 10.880 14.643 1.00 95.25 82 THR A CA 1
ATOM 632 C C . THR A 1 82 ? 1.502 11.059 13.124 1.00 95.25 82 THR A C 1
ATOM 634 O O . THR A 1 82 ? 2.529 11.459 12.578 1.00 95.25 82 THR A O 1
ATOM 637 N N . PHE A 1 83 ? 0.373 10.838 12.440 1.00 94.62 83 PHE A N 1
ATOM 638 C CA . PHE A 1 83 ? 0.258 11.065 10.997 1.00 94.62 83 PHE A CA 1
ATOM 639 C C . PHE A 1 83 ? 0.469 12.532 10.633 1.00 94.62 83 PHE A C 1
ATOM 641 O O . PHE A 1 83 ? 1.249 12.817 9.729 1.00 94.62 83 PHE A O 1
ATOM 648 N N . LEU A 1 84 ? -0.163 13.466 11.349 1.00 95.69 84 LEU A N 1
ATOM 649 C CA . LEU A 1 84 ? -0.012 14.896 11.079 1.00 95.69 84 LEU A CA 1
ATOM 650 C C . LEU A 1 84 ? 1.441 15.353 11.252 1.00 95.69 84 LEU A C 1
ATOM 652 O O . LEU A 1 84 ? 1.973 16.063 10.398 1.00 95.69 84 LEU A O 1
ATOM 656 N N . SER A 1 85 ? 2.112 14.906 12.317 1.00 96.12 85 SER A N 1
ATOM 657 C CA . SER A 1 85 ? 3.535 15.182 12.525 1.00 96.12 85 SER A CA 1
ATOM 658 C C . SER A 1 85 ? 4.400 14.608 11.402 1.00 96.12 85 SER A C 1
ATOM 660 O O . SER A 1 85 ? 5.299 15.296 10.921 1.00 96.12 85 SER A O 1
ATOM 662 N N . PHE A 1 86 ? 4.119 13.389 10.935 1.00 96.69 86 PHE A N 1
ATOM 663 C CA . PHE A 1 86 ? 4.883 12.764 9.851 1.00 96.69 86 PHE A CA 1
ATOM 664 C C . PHE A 1 86 ? 4.634 13.433 8.491 1.00 96.69 86 PHE A C 1
ATOM 666 O O . PHE A 1 86 ? 5.555 13.589 7.693 1.00 96.69 86 PHE A O 1
ATOM 673 N N . ILE A 1 87 ? 3.412 13.901 8.230 1.00 95.88 87 ILE A N 1
ATOM 674 C CA . ILE A 1 87 ? 3.094 14.677 7.024 1.00 95.88 87 ILE A CA 1
ATOM 675 C C . ILE A 1 87 ? 3.878 15.990 7.031 1.00 95.88 87 ILE A C 1
ATOM 677 O O . ILE A 1 87 ? 4.532 16.315 6.042 1.00 95.88 87 ILE A O 1
ATOM 681 N N . LEU A 1 88 ? 3.874 16.718 8.152 1.00 96.12 88 LEU A N 1
ATOM 682 C CA . LEU A 1 88 ? 4.619 17.972 8.284 1.00 96.12 88 LEU A CA 1
ATOM 683 C C . LEU A 1 88 ? 6.132 17.762 8.155 1.00 96.12 88 LEU A C 1
ATOM 685 O O . LEU A 1 88 ? 6.794 18.535 7.456 1.00 96.12 88 LEU A O 1
ATOM 689 N N . ILE A 1 89 ? 6.681 16.710 8.777 1.00 96.69 89 ILE A N 1
ATOM 690 C CA . ILE A 1 89 ? 8.113 16.400 8.674 1.00 96.69 89 ILE A CA 1
ATOM 691 C C . ILE A 1 89 ? 8.485 16.035 7.234 1.00 96.69 89 ILE A C 1
ATOM 693 O O . ILE A 1 89 ? 9.471 16.548 6.709 1.00 96.69 89 ILE A O 1
ATOM 697 N N . SER A 1 90 ? 7.664 15.218 6.565 1.00 96.00 90 SER A N 1
ATOM 698 C CA . SER A 1 90 ? 7.887 14.795 5.182 1.00 96.00 90 SER A CA 1
ATOM 699 C C . SER A 1 90 ? 7.776 15.967 4.211 1.00 96.00 90 SER A C 1
ATOM 701 O O . SER A 1 90 ? 8.602 16.089 3.309 1.00 96.00 90 SER A O 1
ATOM 703 N N . ALA A 1 91 ? 6.786 16.844 4.389 1.00 95.00 91 ALA A N 1
ATOM 704 C CA . ALA A 1 91 ? 6.609 18.032 3.558 1.00 95.00 91 ALA A CA 1
ATOM 705 C C . ALA A 1 91 ? 7.800 18.987 3.703 1.00 95.00 91 ALA A C 1
ATOM 707 O O . ALA A 1 91 ? 8.372 19.420 2.704 1.00 95.00 91 ALA A O 1
ATOM 708 N N . THR A 1 92 ? 8.226 19.247 4.940 1.00 95.25 92 THR A N 1
ATOM 709 C CA . THR A 1 92 ? 9.399 20.086 5.225 1.00 95.25 92 THR A CA 1
ATOM 710 C C . THR A 1 92 ? 10.665 19.488 4.615 1.00 95.25 92 THR A C 1
ATOM 712 O O . THR A 1 92 ? 11.412 20.186 3.934 1.00 95.25 92 THR A O 1
ATOM 715 N N . PHE A 1 93 ? 10.887 18.183 4.794 1.00 94.94 93 PHE A N 1
ATOM 716 C CA . PHE A 1 93 ? 12.032 17.481 4.215 1.00 94.94 93 PHE A CA 1
ATOM 717 C C . PHE A 1 93 ? 12.034 17.538 2.681 1.00 94.94 93 PHE A C 1
ATOM 719 O O . PHE A 1 93 ? 13.075 17.800 2.081 1.00 94.94 93 PHE A O 1
ATOM 726 N N . CYS A 1 94 ? 10.872 17.352 2.049 1.00 92.00 94 CYS A N 1
ATOM 727 C CA . CYS A 1 94 ? 10.713 17.464 0.601 1.00 92.00 94 CYS A CA 1
ATOM 728 C C . CYS A 1 94 ? 11.099 18.864 0.101 1.00 92.00 94 CYS A C 1
ATOM 730 O O . CYS A 1 94 ? 11.918 18.981 -0.807 1.00 92.00 94 CYS A O 1
ATOM 732 N N . ILE A 1 95 ? 10.590 19.923 0.741 1.00 91.44 95 ILE A N 1
ATOM 733 C CA . ILE A 1 95 ? 10.915 21.315 0.385 1.00 91.44 95 ILE A CA 1
ATOM 734 C C . ILE A 1 95 ? 12.421 21.579 0.513 1.00 91.44 95 ILE A C 1
ATOM 736 O O . ILE A 1 95 ? 13.021 22.165 -0.387 1.00 91.44 95 ILE A O 1
ATOM 740 N N . ILE A 1 96 ? 13.048 21.114 1.598 1.00 92.88 96 ILE A N 1
ATOM 741 C CA . ILE A 1 96 ? 14.497 21.258 1.807 1.00 92.88 96 ILE A CA 1
ATOM 742 C C . ILE A 1 96 ? 15.278 20.534 0.704 1.00 92.88 96 ILE A C 1
ATOM 744 O O . ILE A 1 96 ? 16.213 21.104 0.143 1.00 92.88 96 ILE A O 1
ATOM 748 N N . MET A 1 97 ? 14.893 19.302 0.360 1.00 91.19 97 MET A N 1
ATOM 749 C CA . MET A 1 97 ? 15.557 18.536 -0.698 1.00 91.19 97 MET A CA 1
ATOM 750 C C . MET A 1 97 ? 15.424 19.194 -2.071 1.00 91.19 97 MET A C 1
ATOM 752 O O . MET A 1 97 ? 16.410 19.269 -2.799 1.00 91.19 97 MET A O 1
ATOM 756 N N . VAL A 1 98 ? 14.245 19.724 -2.405 1.00 90.06 98 VAL A N 1
ATOM 757 C CA . VAL A 1 98 ? 14.018 20.469 -3.655 1.00 90.06 98 VAL A CA 1
ATOM 758 C C . VAL A 1 98 ? 14.849 21.755 -3.702 1.00 90.06 98 VAL A C 1
ATOM 760 O O . VAL A 1 98 ? 15.309 22.148 -4.770 1.00 90.06 98 VAL A O 1
ATOM 763 N N . TYR A 1 99 ? 15.089 22.402 -2.559 1.00 87.44 99 TYR A N 1
ATOM 764 C CA . TYR A 1 99 ? 15.967 23.571 -2.493 1.00 87.44 99 TYR A CA 1
ATOM 765 C C . TYR A 1 99 ? 17.449 23.210 -2.703 1.00 87.44 99 TYR A C 1
ATOM 767 O O . TYR A 1 99 ? 18.172 23.945 -3.371 1.00 87.44 99 TYR A O 1
ATOM 775 N N . PHE A 1 100 ? 17.904 22.074 -2.163 1.00 89.19 100 PHE A N 1
ATOM 776 C CA . PHE A 1 100 ? 19.282 21.590 -2.338 1.00 89.19 100 PHE A CA 1
ATOM 777 C C . PHE A 1 100 ? 19.561 21.040 -3.742 1.00 89.19 100 PHE A C 1
ATOM 779 O O . PHE A 1 100 ? 20.663 21.213 -4.261 1.00 89.19 100 PHE A O 1
ATOM 786 N N . PHE A 1 101 ? 18.573 20.396 -4.359 1.00 86.75 101 PHE A N 1
ATOM 787 C CA . PHE A 1 101 ? 18.630 19.898 -5.729 1.00 86.75 101 PHE A CA 1
ATOM 788 C C . PHE A 1 101 ? 17.547 20.605 -6.546 1.00 86.75 101 PHE A C 1
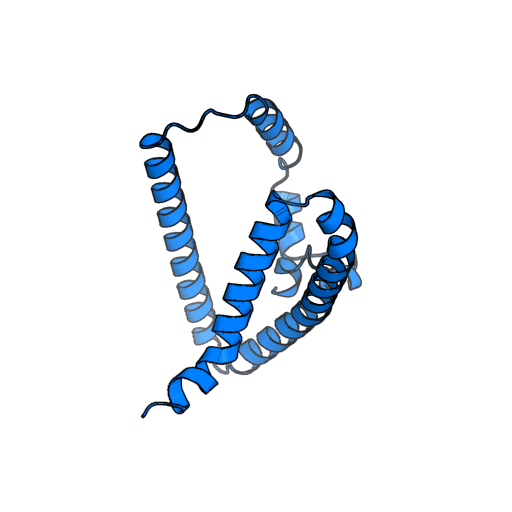ATOM 790 O O . PHE A 1 101 ? 16.426 20.090 -6.609 1.00 86.75 101 PHE A O 1
ATOM 797 N N . PRO A 1 102 ? 17.844 21.769 -7.163 1.00 79.12 102 PRO A N 1
ATOM 798 C CA . PRO A 1 102 ? 16.874 22.477 -7.984 1.00 79.12 102 PRO A CA 1
ATOM 799 C C . PRO A 1 102 ? 16.499 21.591 -9.171 1.00 79.12 102 PRO A C 1
ATOM 801 O O . PRO A 1 102 ? 17.229 21.473 -10.153 1.00 79.12 102 PRO A O 1
ATOM 804 N N . THR A 1 103 ? 15.362 20.917 -9.044 1.00 74.25 103 THR A N 1
ATOM 805 C CA . THR A 1 103 ? 14.753 20.164 -10.133 1.00 74.25 103 THR A CA 1
ATOM 806 C C . THR A 1 103 ? 14.117 21.171 -11.080 1.00 74.25 103 THR A C 1
ATOM 808 O O . THR A 1 103 ? 13.463 22.121 -10.643 1.00 74.25 103 THR A O 1
ATOM 811 N N . GLU A 1 104 ? 14.349 21.019 -12.384 1.00 74.56 104 GLU A N 1
ATOM 812 C CA . GLU A 1 104 ? 13.680 21.860 -13.373 1.00 74.56 104 GLU A CA 1
ATOM 813 C C . GLU A 1 104 ? 12.169 21.716 -13.183 1.00 74.56 104 GLU A C 1
ATOM 815 O O . GLU A 1 104 ? 11.642 20.604 -13.179 1.00 74.56 104 GLU A O 1
ATOM 820 N N . THR A 1 105 ? 11.471 22.832 -12.979 1.00 67.69 105 THR A N 1
ATOM 821 C CA . THR A 1 105 ? 10.014 22.827 -12.855 1.00 67.69 105 THR A CA 1
ATOM 822 C C . THR A 1 105 ? 9.417 22.466 -14.217 1.00 67.69 105 THR A C 1
ATOM 824 O O . THR A 1 105 ? 9.628 23.207 -15.182 1.00 67.69 105 THR A O 1
ATOM 827 N N . PRO A 1 106 ? 8.677 21.346 -14.363 1.00 64.81 106 PRO A N 1
ATOM 828 C CA . PRO A 1 106 ? 8.004 21.067 -15.620 1.00 64.81 106 PRO A CA 1
ATOM 829 C C . PRO A 1 106 ? 7.070 22.227 -15.981 1.00 64.81 106 PRO A C 1
ATOM 831 O O . PRO A 1 106 ? 6.232 22.639 -15.178 1.00 64.81 106 PRO A O 1
ATOM 834 N N . LYS A 1 107 ? 7.201 22.739 -17.212 1.00 65.56 107 LYS A N 1
ATOM 835 C CA . LYS A 1 107 ? 6.476 23.915 -17.736 1.00 65.56 107 LYS A CA 1
ATOM 836 C C . LYS A 1 107 ? 4.945 23.859 -17.591 1.00 65.56 107 LYS A C 1
ATOM 838 O O . LYS A 1 107 ? 4.307 24.900 -17.654 1.00 65.56 107 LYS A O 1
ATOM 843 N N . ASN A 1 108 ? 4.371 22.680 -17.353 1.00 68.44 108 ASN A N 1
ATOM 844 C CA . ASN A 1 108 ? 2.925 22.444 -17.284 1.00 68.44 108 ASN A CA 1
ATOM 845 C C . ASN A 1 108 ? 2.344 22.537 -15.855 1.00 68.44 108 ASN A C 1
ATOM 847 O O . ASN A 1 108 ? 1.140 22.359 -15.660 1.00 68.44 108 ASN A O 1
ATOM 851 N N . ILE A 1 109 ? 3.176 22.768 -14.830 1.00 68.31 109 ILE A N 1
ATOM 852 C CA . ILE A 1 109 ? 2.723 22.772 -13.429 1.00 68.31 109 ILE A CA 1
ATOM 853 C C . ILE A 1 109 ? 1.773 23.945 -13.139 1.00 68.31 109 ILE A C 1
ATOM 855 O O . ILE A 1 109 ? 0.777 23.758 -12.445 1.00 68.31 109 ILE A O 1
ATOM 859 N N . SER A 1 110 ? 2.039 25.144 -13.660 1.00 65.50 110 SER A N 1
ATOM 860 C CA . SER A 1 110 ? 1.223 26.338 -13.378 1.00 65.50 110 SER A CA 1
ATOM 861 C C . SER A 1 110 ? -0.211 26.215 -13.906 1.00 65.50 110 SER A C 1
ATOM 863 O O . SER A 1 110 ? -1.160 26.610 -13.225 1.00 65.50 110 SER A O 1
ATOM 865 N N . GLU A 1 111 ? -0.375 25.618 -15.087 1.00 67.06 111 GLU A N 1
ATOM 866 C CA . GLU A 1 111 ? -1.678 25.344 -15.703 1.00 67.06 111 GLU A CA 1
ATOM 867 C C . GLU A 1 111 ? -2.425 24.245 -14.937 1.00 67.06 111 GLU A C 1
ATOM 869 O O . GLU A 1 111 ? -3.582 24.430 -14.558 1.00 67.06 111 GLU A O 1
ATOM 874 N N . THR A 1 112 ? -1.726 23.161 -14.584 1.00 67.44 112 THR A N 1
ATOM 875 C CA . THR A 1 112 ? -2.300 22.034 -13.831 1.00 67.44 112 THR A CA 1
ATOM 876 C C . THR A 1 112 ? -2.747 22.445 -12.423 1.00 67.44 112 THR A C 1
ATOM 878 O O . THR A 1 112 ? -3.806 22.025 -11.958 1.00 67.44 112 THR A O 1
ATOM 881 N N . ILE A 1 113 ? -1.980 23.289 -11.722 1.00 70.56 113 ILE A N 1
ATOM 882 C CA . ILE A 1 113 ? -2.356 23.795 -10.389 1.00 70.56 113 ILE A CA 1
ATOM 883 C C . ILE A 1 113 ? -3.597 24.689 -10.485 1.00 70.56 113 ILE A C 1
ATOM 885 O O . ILE A 1 113 ? -4.511 24.561 -9.673 1.00 70.56 113 ILE A O 1
ATOM 889 N N . SER A 1 114 ? -3.661 25.557 -11.495 1.00 68.00 114 SER A N 1
ATOM 890 C CA . SER A 1 114 ? -4.790 26.472 -11.692 1.00 68.00 114 SER A CA 1
ATOM 891 C C . SER A 1 114 ? -6.091 25.732 -12.026 1.00 68.00 114 SER A C 1
ATOM 893 O O . SER A 1 114 ? -7.157 26.114 -11.546 1.00 68.00 114 SER A O 1
ATOM 895 N N . GLU A 1 115 ? -6.018 24.646 -12.799 1.00 68.25 115 GLU A N 1
ATOM 896 C CA . GLU A 1 115 ? -7.169 23.796 -13.123 1.00 68.25 115 GLU A CA 1
ATOM 897 C C . GLU A 1 115 ? -7.645 22.976 -11.912 1.00 68.25 115 GLU A C 1
ATOM 899 O O . GLU A 1 115 ? -8.843 22.928 -11.620 1.00 68.25 115 GLU A O 1
ATOM 904 N N . ASN A 1 116 ? -6.715 22.410 -11.134 1.00 66.94 116 ASN A N 1
ATOM 905 C CA . ASN A 1 116 ? -7.055 21.674 -9.914 1.00 66.94 116 ASN A CA 1
ATOM 906 C C . ASN A 1 116 ? -7.679 22.576 -8.842 1.00 66.94 116 ASN A C 1
ATOM 908 O O . ASN A 1 116 ? -8.642 22.162 -8.203 1.00 66.94 116 ASN A O 1
ATOM 912 N N . LEU A 1 117 ? -7.212 23.816 -8.673 1.00 68.00 117 LEU A N 1
ATOM 913 C CA . LEU A 1 117 ? -7.833 24.773 -7.748 1.00 68.00 117 LEU A CA 1
ATOM 914 C C . LEU A 1 117 ? -9.252 25.176 -8.180 1.00 68.00 117 LEU A C 1
ATOM 916 O O . LEU A 1 117 ? -10.089 25.467 -7.329 1.00 68.00 117 LEU A O 1
ATOM 920 N N . ARG A 1 118 ? -9.544 25.159 -9.487 1.00 63.28 118 ARG A N 1
ATOM 921 C CA . ARG A 1 118 ? -10.876 25.480 -10.023 1.00 63.28 118 ARG A CA 1
ATOM 922 C C . ARG A 1 118 ? -11.870 24.328 -9.863 1.00 63.28 118 ARG A C 1
ATOM 924 O O . ARG A 1 118 ? -13.038 24.583 -9.595 1.00 63.28 118 ARG A O 1
ATOM 931 N N . ASN A 1 119 ? -11.403 23.084 -9.976 1.00 61.91 119 ASN A N 1
ATOM 932 C CA . ASN A 1 119 ? -12.236 21.885 -9.829 1.00 61.91 119 ASN A CA 1
ATOM 933 C C . ASN A 1 119 ? -12.390 21.414 -8.365 1.00 61.91 119 ASN A C 1
ATOM 935 O O . ASN A 1 119 ? -13.381 20.769 -8.046 1.00 61.91 119 ASN A O 1
ATOM 939 N N . ASN A 1 120 ? -11.460 21.763 -7.464 1.00 59.31 120 ASN A N 1
ATOM 940 C CA . ASN A 1 120 ? -11.494 21.402 -6.033 1.00 59.31 120 ASN A CA 1
ATOM 941 C C . ASN A 1 120 ? -12.029 22.530 -5.119 1.00 59.31 120 ASN A C 1
ATOM 943 O O . ASN A 1 120 ? -11.825 22.493 -3.908 1.00 59.31 120 ASN A O 1
ATOM 947 N N . ALA A 1 121 ? -12.689 23.558 -5.665 1.00 59.00 121 ALA A N 1
ATOM 948 C CA . ALA A 1 121 ? -13.090 24.734 -4.883 1.00 59.00 121 ALA A CA 1
ATOM 949 C C . ALA A 1 121 ? -14.151 24.437 -3.799 1.00 59.00 121 ALA A C 1
ATOM 951 O O . ALA A 1 121 ? -14.213 25.146 -2.794 1.00 59.00 121 ALA A O 1
ATOM 952 N N . ASN A 1 122 ? -14.962 23.385 -3.956 1.00 78.25 122 ASN A N 1
ATOM 953 C CA . ASN A 1 122 ? -15.955 23.006 -2.953 1.00 78.25 122 ASN A CA 1
ATOM 954 C C . ASN A 1 122 ? -15.394 21.968 -1.984 1.00 78.25 122 ASN A C 1
ATOM 956 O O . ASN A 1 122 ? -15.667 20.773 -2.072 1.00 78.25 122 ASN A O 1
ATOM 960 N N . ILE A 1 123 ? -14.676 22.467 -0.979 1.00 80.12 123 ILE A N 1
ATOM 961 C CA . ILE A 1 123 ? -14.303 21.707 0.224 1.00 80.12 123 ILE A CA 1
ATOM 962 C C . ILE A 1 123 ? -15.541 21.024 0.837 1.00 80.12 123 ILE A C 1
ATOM 964 O O . ILE A 1 123 ? -15.435 19.927 1.374 1.00 80.12 123 ILE A O 1
ATOM 968 N N . ASN A 1 124 ? -16.725 21.634 0.702 1.00 84.12 124 ASN A N 1
ATOM 969 C CA . ASN A 1 124 ? -18.000 21.061 1.132 1.00 84.12 124 ASN A CA 1
ATOM 970 C C . ASN A 1 124 ? -18.274 19.699 0.480 1.00 84.12 124 ASN A C 1
ATOM 972 O O . ASN A 1 124 ? -18.588 18.744 1.186 1.00 84.12 124 ASN A O 1
ATOM 976 N N . ASP A 1 125 ? -18.093 19.587 -0.836 1.00 83.62 125 ASP A N 1
ATOM 977 C CA . ASP A 1 125 ? -18.340 18.342 -1.569 1.00 83.62 125 ASP A CA 1
ATOM 978 C C . ASP A 1 125 ? -17.301 17.274 -1.194 1.00 83.62 125 ASP A C 1
ATOM 980 O O . ASP A 1 125 ? -17.629 16.097 -1.056 1.00 83.62 125 ASP A O 1
ATOM 984 N N . GLN A 1 126 ? -16.056 17.689 -0.934 1.00 82.56 126 GLN A N 1
ATOM 985 C CA . GLN A 1 126 ? -14.992 16.792 -0.481 1.00 82.56 126 GLN A CA 1
ATOM 986 C C . GLN A 1 126 ? -15.236 16.267 0.941 1.00 82.56 126 GLN A C 1
ATOM 988 O O . GLN A 1 126 ? -15.043 15.079 1.195 1.00 82.56 126 GLN A O 1
ATOM 993 N N . ILE A 1 127 ? -15.689 17.126 1.862 1.00 84.44 127 ILE A N 1
ATOM 994 C CA . ILE A 1 127 ? -16.054 16.718 3.224 1.00 84.44 127 ILE A CA 1
ATOM 995 C C . ILE A 1 127 ? -17.218 15.734 3.171 1.00 84.44 127 ILE A C 1
ATOM 997 O O . ILE A 1 127 ? -17.152 14.682 3.801 1.00 84.44 127 ILE A O 1
ATOM 1001 N N . VAL A 1 128 ? -18.258 16.035 2.391 1.00 85.56 128 VAL A N 1
ATOM 1002 C CA . VAL A 1 128 ? -19.402 15.130 2.219 1.00 85.56 128 VAL A CA 1
ATOM 1003 C C . VAL A 1 128 ? -18.945 13.785 1.637 1.00 85.56 128 VAL A C 1
ATOM 1005 O O . VAL A 1 128 ? -19.377 12.742 2.127 1.00 85.56 128 VAL A O 1
ATOM 1008 N N . GLY A 1 129 ? -18.002 13.788 0.691 1.00 83.94 129 GLY A N 1
ATOM 1009 C CA . GLY A 1 129 ? -17.405 12.579 0.112 1.00 83.94 129 GLY A CA 1
ATOM 1010 C C . GLY A 1 129 ? -16.536 11.746 1.066 1.00 83.94 129 GLY A C 1
ATOM 1011 O O . GLY A 1 129 ? -16.295 10.573 0.791 1.00 83.94 129 GLY A O 1
ATOM 1012 N N . PHE A 1 130 ? -16.079 12.300 2.195 1.00 86.25 130 PHE A N 1
ATOM 1013 C CA . PHE A 1 130 ? -15.376 11.512 3.218 1.00 86.25 130 PHE A CA 1
ATOM 1014 C C . PHE A 1 130 ? -16.320 10.666 4.066 1.00 86.25 130 PHE A C 1
ATOM 1016 O O . PHE A 1 130 ? -15.932 9.586 4.501 1.00 86.25 130 PHE A O 1
ATOM 1023 N N . PHE A 1 131 ? -17.537 11.155 4.305 1.00 84.81 131 PHE A N 1
ATOM 1024 C CA . PHE A 1 131 ? -18.517 10.489 5.167 1.00 84.81 131 PHE A CA 1
ATOM 1025 C C . PHE A 1 131 ? -19.583 9.726 4.383 1.00 84.81 131 PHE A C 1
ATOM 1027 O O . PHE A 1 131 ? -20.271 8.881 4.947 1.00 84.81 131 PHE A O 1
ATOM 1034 N N . THR A 1 132 ? -19.777 10.048 3.104 1.00 84.38 132 THR A N 1
ATOM 1035 C CA . THR A 1 132 ? -20.885 9.512 2.312 1.00 84.38 132 THR A CA 1
ATOM 1036 C C . THR A 1 132 ? -20.442 9.165 0.898 1.00 84.38 132 THR A C 1
ATOM 1038 O O . THR A 1 132 ? -19.577 9.816 0.317 1.00 84.38 132 THR A O 1
ATOM 1041 N N . VAL A 1 133 ? -21.072 8.136 0.332 1.00 86.38 133 VAL A N 1
ATOM 1042 C CA . VAL A 1 133 ? -20.977 7.800 -1.092 1.00 86.38 133 VAL A CA 1
ATOM 1043 C C . VAL A 1 133 ? -22.348 7.938 -1.740 1.00 86.38 133 VAL A C 1
ATOM 1045 O O . VAL A 1 133 ? -23.372 7.796 -1.073 1.00 86.38 133 VAL A O 1
ATOM 1048 N N . SER A 1 134 ? -22.371 8.184 -3.048 1.00 85.50 134 SER A N 1
ATOM 1049 C CA . SER A 1 134 ? -23.611 8.316 -3.819 1.00 85.50 134 SER A CA 1
ATOM 1050 C C . SER A 1 134 ? -24.468 7.049 -3.786 1.00 85.50 134 SER A C 1
ATOM 1052 O O . SER A 1 134 ? -25.686 7.129 -3.654 1.00 85.50 134 SER A O 1
ATOM 1054 N N . GLU A 1 135 ? -23.841 5.875 -3.902 1.00 88.06 135 GLU A N 1
ATOM 1055 C CA . GLU A 1 135 ? -24.522 4.582 -3.982 1.00 88.06 135 GLU A CA 1
ATOM 1056 C C . GLU A 1 135 ? -23.749 3.532 -3.173 1.00 88.06 135 GLU A C 1
ATOM 1058 O O . GLU A 1 135 ? -22.521 3.483 -3.204 1.00 88.06 135 GLU A O 1
ATOM 1063 N N . PHE A 1 136 ? -24.457 2.657 -2.454 1.00 82.00 136 PHE A N 1
ATOM 1064 C CA . PHE A 1 136 ? -23.850 1.739 -1.479 1.00 82.00 136 PHE A CA 1
ATOM 1065 C C . PHE A 1 136 ? -22.764 0.817 -2.067 1.00 82.00 136 PHE A C 1
ATOM 1067 O O . PHE A 1 136 ? -21.757 0.551 -1.416 1.00 82.00 136 PHE A O 1
ATOM 1074 N N . TYR A 1 137 ? -22.908 0.356 -3.313 1.00 84.94 137 TYR A N 1
ATOM 1075 C CA . TYR A 1 137 ? -21.906 -0.523 -3.929 1.00 84.94 137 TYR A CA 1
ATOM 1076 C C . TYR A 1 137 ? -20.566 0.187 -4.198 1.00 84.94 137 TYR A C 1
ATOM 1078 O O . TYR A 1 137 ? -19.532 -0.475 -4.292 1.00 84.94 137 TYR A O 1
ATOM 1086 N N . HIS A 1 138 ? -20.553 1.525 -4.265 1.00 84.56 138 HIS A N 1
ATOM 1087 C CA . HIS A 1 138 ? -19.327 2.309 -4.391 1.00 84.56 138 HIS A CA 1
ATOM 1088 C C . HIS A 1 138 ? -18.492 2.338 -3.103 1.00 84.56 138 HIS A C 1
ATOM 1090 O O . HIS A 1 138 ? -17.319 2.708 -3.189 1.00 84.56 138 HIS A O 1
ATOM 1096 N N . LEU A 1 139 ? -19.026 1.908 -1.948 1.00 83.88 139 LEU A N 1
ATOM 1097 C CA . LEU A 1 139 ? -18.245 1.748 -0.709 1.00 83.88 139 LEU A CA 1
ATOM 1098 C C . LEU A 1 139 ? -17.094 0.756 -0.888 1.00 83.88 139 LEU A C 1
ATOM 1100 O O . LEU A 1 139 ? -15.988 0.986 -0.416 1.00 83.88 139 LEU A O 1
ATOM 1104 N N . PHE A 1 140 ? -17.326 -0.321 -1.639 1.00 83.06 140 PHE A N 1
ATOM 1105 C CA . PHE A 1 140 ? -16.309 -1.331 -1.932 1.00 83.06 140 PHE A CA 1
ATOM 1106 C C . PHE A 1 140 ? -15.439 -0.967 -3.148 1.00 83.06 140 PHE A C 1
ATOM 1108 O O . PHE A 1 140 ? -14.736 -1.820 -3.688 1.00 83.06 140 PHE A O 1
ATOM 1115 N N . SER A 1 141 ? -15.470 0.289 -3.609 1.00 83.88 141 SER A N 1
ATOM 1116 C CA . SER A 1 141 ? -14.546 0.775 -4.636 1.00 83.88 141 SER A CA 1
ATOM 1117 C C . SER A 1 141 ? -13.224 1.224 -4.015 1.00 83.88 141 SER A C 1
ATOM 1119 O O . SER A 1 141 ? -13.194 1.875 -2.972 1.00 83.88 141 SER A O 1
ATOM 1121 N N . ARG A 1 142 ? -12.114 0.993 -4.729 1.00 77.56 142 ARG A N 1
ATOM 1122 C CA . ARG A 1 142 ? -10.779 1.500 -4.355 1.00 77.56 142 ARG A CA 1
ATOM 1123 C C . ARG A 1 142 ? -10.723 3.019 -4.181 1.00 77.56 142 ARG A C 1
ATOM 1125 O O . ARG A 1 142 ? -9.838 3.515 -3.495 1.00 77.56 142 ARG A O 1
ATOM 1132 N N . GLN A 1 143 ? -11.620 3.753 -4.836 1.00 80.19 143 GLN A N 1
ATOM 1133 C CA . GLN A 1 143 ? -11.646 5.217 -4.783 1.00 80.19 143 GLN A CA 1
ATOM 1134 C C . GLN A 1 143 ? -12.218 5.746 -3.462 1.00 80.19 143 GLN A C 1
ATOM 1136 O O . GLN A 1 143 ? -11.822 6.817 -3.020 1.00 80.19 143 GLN A O 1
ATOM 1141 N N . ASN A 1 144 ? -13.091 4.977 -2.804 1.00 85.25 144 ASN A N 1
ATOM 1142 C CA . ASN A 1 144 ? -13.825 5.408 -1.614 1.00 85.25 144 ASN A CA 1
ATOM 1143 C C . ASN A 1 144 ? -13.339 4.695 -0.348 1.00 85.25 144 ASN A C 1
ATOM 1145 O O . ASN A 1 144 ? -14.109 4.502 0.587 1.00 85.25 144 ASN A O 1
ATOM 1149 N N . MET A 1 145 ? -12.055 4.310 -0.295 1.00 83.25 145 MET A N 1
ATOM 1150 C CA . MET A 1 145 ? -11.513 3.617 0.879 1.00 83.25 145 MET A CA 1
ATOM 1151 C C . MET A 1 145 ? -11.696 4.431 2.160 1.00 83.25 145 MET A C 1
ATOM 1153 O O . MET A 1 145 ? -11.977 3.830 3.181 1.00 83.25 145 MET A O 1
ATOM 1157 N N . LEU A 1 146 ? -11.588 5.766 2.118 1.00 81.31 146 LEU A N 1
ATOM 1158 C CA . LEU A 1 146 ? -11.826 6.609 3.298 1.00 81.31 146 LEU A CA 1
ATOM 1159 C C . LEU A 1 146 ? -13.271 6.501 3.801 1.00 81.31 146 LEU A C 1
ATOM 1161 O O . LEU A 1 146 ? -13.463 6.282 4.989 1.00 81.31 146 LEU A O 1
ATOM 1165 N N . ALA A 1 147 ? -14.258 6.566 2.903 1.00 82.12 147 ALA A N 1
ATOM 1166 C CA . ALA A 1 147 ? -15.671 6.412 3.252 1.00 82.12 147 ALA A CA 1
ATOM 1167 C C . ALA A 1 147 ? -16.035 4.979 3.683 1.00 82.12 147 ALA A C 1
ATOM 1169 O O . ALA A 1 147 ? -17.045 4.779 4.338 1.00 82.12 147 ALA A O 1
ATOM 1170 N N . LEU A 1 148 ? -15.218 3.976 3.337 1.00 84.25 148 LEU A N 1
ATOM 1171 C CA . LEU A 1 148 ? -15.340 2.611 3.862 1.00 84.25 148 LEU A CA 1
ATOM 1172 C C . LEU A 1 148 ? -14.855 2.502 5.322 1.00 84.25 148 LEU A C 1
ATOM 1174 O O . LEU A 1 148 ? -15.284 1.593 6.029 1.00 84.25 148 LEU A O 1
ATOM 1178 N N . LEU A 1 149 ? -13.927 3.370 5.758 1.00 79.69 149 LEU A N 1
ATOM 1179 C CA . LEU A 1 149 ? -13.378 3.349 7.125 1.00 79.69 149 LEU A CA 1
ATOM 1180 C C . LEU A 1 149 ? -14.319 3.970 8.163 1.00 79.69 149 LEU A C 1
ATOM 1182 O O . LEU A 1 149 ? -14.181 3.659 9.347 1.00 79.69 149 LEU A O 1
ATOM 1186 N N . VAL A 1 150 ? -15.161 4.909 7.730 1.00 77.19 150 VAL A N 1
ATOM 1187 C CA . VAL A 1 150 ? -16.003 5.763 8.580 1.00 77.19 150 VAL A CA 1
ATOM 1188 C C . VAL A 1 150 ? -17.398 5.169 8.699 1.00 77.19 150 VAL A C 1
ATOM 1190 O O . VAL A 1 150 ? -17.894 5.113 9.846 1.00 77.19 150 VAL A O 1
#

Sequence (150 aa):
MNSSFWKNYSNIILLLIGIFIGSLVGIFAPDFVTYLKPIGDIFLNLLFVTVIPLVFFAIVSAISGIEQQNQLGKIIGTMALTFLSFILISATFCIIMVYFFPTETPKNISETISENLRNNANINDQIVGFFTVSEFYHLFSRQNMLALLV

Radius of gyration: 22.12 Å; chains: 1; bounding box: 51×51×53 Å

InterPro domains:
  IPR001991 Sodium:dicarboxylate symporter [PF00375] (14-150)
  IPR001991 Sodium:dicarboxylate symporter [PTHR42865] (6-103)
  IPR036458 Sodium:dicarboxylate symporter superfamily [G3DSA:1.10.3860.10] (4-150)
  IPR036458 Sodium:dicarboxylate symporter superfamily [SSF118215] (13-150)

Organism: NCBI:txid151895

=== Feature glossary ===
Key to the feature types in this record:

Secondary structure (8-state, DSSP). Secondary structure is the local, repeating backbone conformation. DSSP classifies it into eight states by reading the hydrogen-bond network: three helix types (H, G, I), two β types (E, B), two non-regular types (T, S), and unstructured coil (-).

Backbone torsions (φ/ψ). Backbone dihedral angles. Every residue except chain termini has a φ (preceding-C → N → Cα → C) and a ψ (N → Cα → C → next-N). They are reported in degrees following the IUPAC sign convention. Secondary structure is essentially a statement about which (φ, ψ) basin each residue occupies.

Predicted aligned error. Predicted Aligned Error (PAE) is an AlphaFold confidence matrix: entry (i, j) is the expected error in the position of residue j, in ångströms, when the prediction is superimposed on the true structure at residue i. Low PAE within a block of residues means that block is internally rigid and well-predicted; high PAE between two blocks means their relative placement is uncertain even if each block individually is confident.

B-factor. B-factor (Debye–Waller factor) reflects atomic displacement in the crystal lattice. It is an experimental observable (units Å²), not a prediction; low values mean the atom is pinned down, high values mean it moves or is heterogeneous across the crystal.

Secondary structure (3-state, P-SEA). Three-state secondary structure (P-SEA) collapses the eight DSSP classes into helix (a), strand (b), and coil (c). P-SEA assigns these from Cα geometry alone — distances and angles — without requiring backbone oxygens, so it works on any Cα trace.

Sequence. Primary structure: the covalent order of the twenty standard amino acids along the backbone. Two proteins with the same sequence will (almost always) fold to the same structure; two with 30% identity often share a fold but not the details.

pLDDT. pLDDT is the predicted lDDT-Cα score: AlphaFold's confidence that the local environment of each residue (all inter-atomic distances within 15 Å) is correctly placed. It is a per-residue number between 0 and 100, with higher meaning more reliable.

InterPro / GO / CATH / organism. Functional annotations link the protein to curated databases. InterPro entries identify conserved domains and families by matching the sequence against member-database signatures (Pfam, PROSITE, CDD, …). Gene Ontology (GO) terms describe molecular function, biological process, and cellular component in a controlled vocabulary. CATH places the structure in a hierarchical fold classification (Class/Architecture/Topology/Homologous-superfamily). The organism is the source species.

Contact-map, Ramachandran, and PAE plots. Three diagnostic plots accompany the record. The Cα contact map visualizes the tertiary structure as a 2D adjacency matrix (8 Å cutoff, sequence-local contacts suppressed). The Ramachandran plot shows the distribution of backbone (φ, ψ) torsions, with points in the α and β basins reflecting secondary structure content. The PAE plot shows AlphaFold's inter-residue confidence as a color matrix.

mmCIF coordinates. The mmCIF table is the protein's shape written out atom by atom. For each backbone N, Cα, C, and carbonyl O, it records an (x, y, z) coordinate triple in Å plus the residue type, chain letter, and residue number.

Radius of gyration, Cα contacts, bounding box. Three whole-structure scalars: the radius of gyration (RMS distance of Cα from centroid, in Å), the count of Cα–Cα contacts (pairs closer than 8 Å and separated by more than four residues in sequence — i.e. tertiary, not local, contacts), and the bounding-box dimensions. Together they distinguish compact globular folds from extended fibres or disordered chains.

Foldseek 3Di. The Foldseek 3Di string encodes local tertiary geometry as a 20-letter alphabet — one character per residue — derived from the relative positions of nearby Cα atoms. Unlike the amino-acid sequence, 3Di is a direct function of the 3D structure, so two proteins with the same fold have similar 3Di strings even at low sequence identity.

Rendered structure images. Six rendered views show the 3D structure from the faces of a cube — i.e. along ±x, ±y, ±z. Rendering representation is drawn randomly per protein from cartoon (secondary-structure ribbons), sticks (backbone bonds), or molecular surface; coloring is either N→C rainbow (blue at the N-terminus through red at the C-terminus) or one color per chain.

Nearest PDB structures. The Foldseek neighbor list gives the closest experimentally determined structures in the PDB, ranked by structural alignment. TM-score near 1 means near-identical fold; near 0.3 means only rough topology match. This is how one finds what a novel AlphaFold prediction most resembles in the solved-structure universe.

Solvent-accessible surface area. SASA measures how much of the protein is reachable by solvent. It is computed by rolling a water-sized probe over the atomic surface and summing the exposed area (Å²). Per-residue SASA distinguishes core (buried, low SASA) from surface (exposed, high SASA) residues; total SASA is a whole-molecule size measure.